Protein AF-A0A6B2TJT0-F1 (afdb_monomer)

Secondary structure (DSSP, 8-state):
-HHHHHHHHHHHHHHHHHHHHHHHHHHHHHHHTHHHHHHTT--TTSPPTTT--S--SS---PPTT---HHHHHHHHHHH-

Mean predicted aligned error: 4.2 Å

Radius of gyration: 19.79 Å; Cα contacts (8 Å, |Δi|>4): 52; chains: 1; bounding box: 42×15×58 Å

Structure (mmCIF, N/CA/C/O backbone):
data_AF-A0A6B2TJT0-F1
#
_entry.id   AF-A0A6B2TJT0-F1
#
loop_
_atom_site.group_PDB
_atom_site.id
_atom_site.type_symbol
_atom_site.label_atom_id
_atom_site.label_alt_id
_atom_site.label_comp_id
_atom_site.label_asym_id
_atom_site.label_entity_id
_atom_site.label_seq_id
_atom_site.pdbx_PDB_ins_code
_atom_site.Cartn_x
_atom_site.Cartn_y
_atom_site.Cartn_z
_atom_site.occupancy
_atom_site.B_iso_or_equiv
_atom_site.auth_seq_id
_atom_site.auth_comp_id
_atom_site.auth_asym_id
_atom_site.auth_atom_id
_atom_site.pdbx_PDB_model_num
ATOM 1 N N . ASP A 1 1 ? 21.757 -3.253 -34.266 1.00 89.69 1 ASP A N 1
ATOM 2 C CA . ASP A 1 1 ? 22.485 -1.977 -34.475 1.00 89.69 1 ASP A CA 1
ATOM 3 C C . ASP A 1 1 ? 22.793 -1.346 -33.104 1.00 89.69 1 ASP A C 1
ATOM 5 O O . ASP A 1 1 ? 22.100 -1.678 -32.150 1.00 89.69 1 ASP A O 1
ATOM 9 N N . VAL A 1 2 ? 23.826 -0.506 -32.946 1.00 94.75 2 VAL A N 1
ATOM 10 C CA . VAL A 1 2 ? 24.081 0.208 -31.672 1.00 94.75 2 VAL A CA 1
ATOM 11 C C . VAL A 1 2 ? 22.957 1.204 -31.372 1.00 94.75 2 VAL A C 1
ATOM 13 O O . VAL A 1 2 ? 22.571 1.329 -30.212 1.00 94.75 2 VAL A O 1
ATOM 16 N N . ALA A 1 3 ? 22.400 1.863 -32.392 1.00 95.56 3 ALA A N 1
ATOM 17 C CA . ALA A 1 3 ? 21.287 2.801 -32.222 1.00 95.56 3 ALA A CA 1
ATOM 18 C C . ALA A 1 3 ? 20.018 2.087 -31.722 1.00 95.56 3 ALA A C 1
ATOM 20 O O . ALA A 1 3 ? 19.443 2.466 -30.707 1.00 95.56 3 ALA A O 1
ATOM 21 N N . GLU A 1 4 ? 19.661 0.975 -32.361 1.00 95.69 4 GLU A N 1
ATOM 22 C CA . GLU A 1 4 ? 18.546 0.106 -31.957 1.00 95.69 4 GLU A CA 1
ATOM 23 C C . GLU A 1 4 ? 18.712 -0.414 -30.516 1.00 95.69 4 GLU A C 1
ATOM 25 O O . GLU A 1 4 ? 17.780 -0.382 -29.713 1.00 95.69 4 GLU A O 1
ATOM 30 N N . ALA A 1 5 ? 19.927 -0.830 -30.137 1.00 95.88 5 ALA A N 1
ATOM 31 C CA . ALA A 1 5 ? 20.211 -1.264 -28.771 1.00 95.88 5 ALA A CA 1
ATOM 32 C C . ALA A 1 5 ? 20.053 -0.126 -27.742 1.00 95.88 5 ALA A C 1
ATOM 34 O O . ALA A 1 5 ? 19.596 -0.366 -26.622 1.00 95.88 5 ALA A O 1
ATOM 35 N N . GLN A 1 6 ? 20.410 1.110 -28.106 1.00 97.00 6 GLN A N 1
ATOM 36 C CA . GLN A 1 6 ? 20.226 2.290 -27.257 1.00 97.00 6 GLN A CA 1
ATOM 37 C C . GLN A 1 6 ? 18.747 2.657 -27.092 1.00 97.00 6 GLN A C 1
ATOM 39 O O . GLN A 1 6 ? 18.322 2.947 -25.972 1.00 97.00 6 GLN A O 1
ATOM 44 N N . GLU A 1 7 ? 17.959 2.599 -28.166 1.00 97.25 7 GLU A N 1
ATOM 45 C CA . GLU A 1 7 ? 16.511 2.833 -28.128 1.00 97.25 7 GLU A CA 1
ATOM 46 C C . GLU A 1 7 ? 15.803 1.803 -27.243 1.00 97.25 7 GLU A C 1
ATOM 48 O O . GLU A 1 7 ? 15.020 2.168 -26.365 1.00 97.25 7 GLU A O 1
ATOM 53 N N . HIS A 1 8 ? 16.147 0.522 -27.389 1.00 96.81 8 HIS A N 1
ATOM 54 C CA . HIS A 1 8 ? 15.589 -0.543 -26.554 1.00 96.81 8 HIS A CA 1
ATOM 55 C C . HIS A 1 8 ? 15.948 -0.357 -25.074 1.00 96.81 8 HIS A C 1
ATOM 57 O O . HIS A 1 8 ? 15.100 -0.537 -24.200 1.00 96.81 8 HIS A O 1
ATOM 63 N N . ALA A 1 9 ? 17.190 0.037 -24.775 1.00 97.00 9 ALA A N 1
ATOM 64 C CA . ALA A 1 9 ? 17.6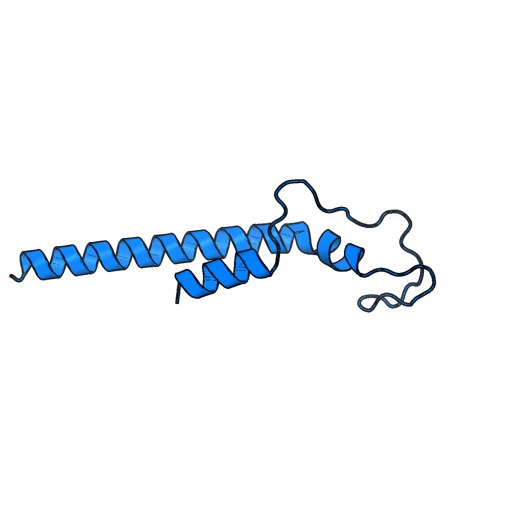19 0.306 -23.405 1.00 97.00 9 ALA A CA 1
ATOM 65 C C . ALA A 1 9 ? 16.891 1.514 -22.789 1.00 97.00 9 ALA A C 1
ATOM 67 O O . ALA A 1 9 ? 16.555 1.490 -21.602 1.00 97.00 9 ALA A O 1
ATOM 68 N N . LEU A 1 10 ? 16.634 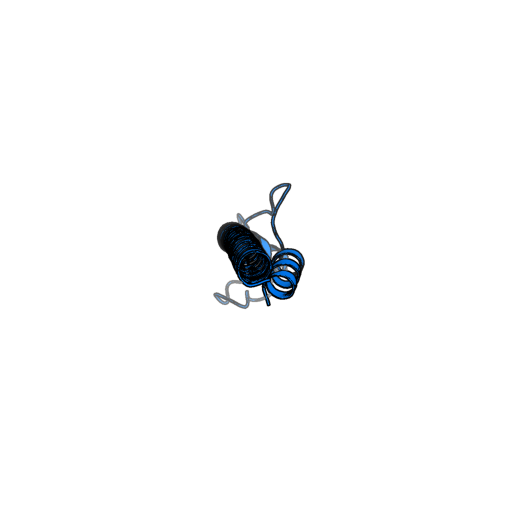2.562 -23.579 1.00 97.88 10 LEU A N 1
ATOM 69 C CA . LEU A 1 10 ? 15.856 3.719 -23.143 1.00 97.88 10 LEU A CA 1
ATOM 70 C C . LEU A 1 10 ? 14.406 3.326 -22.841 1.00 97.88 10 LEU A C 1
ATOM 72 O O . LEU A 1 10 ? 13.941 3.580 -21.731 1.00 97.88 10 LEU A O 1
ATOM 76 N N . ALA A 1 11 ? 13.738 2.639 -23.770 1.00 97.56 11 ALA A N 1
ATOM 77 C CA . ALA A 1 11 ? 12.353 2.204 -23.607 1.00 97.56 11 ALA A CA 1
ATOM 78 C C . ALA A 1 11 ? 12.179 1.268 -22.398 1.00 97.56 11 ALA A C 1
ATOM 80 O O . ALA A 1 11 ? 11.247 1.424 -21.606 1.00 97.56 11 ALA A O 1
ATOM 81 N N . ALA A 1 12 ? 13.114 0.332 -22.195 1.00 96.38 12 ALA A N 1
ATOM 82 C CA . ALA A 1 12 ? 13.107 -0.547 -21.028 1.00 96.38 12 ALA A CA 1
ATOM 83 C C . ALA A 1 12 ? 13.234 0.242 -19.714 1.00 96.38 12 ALA A C 1
ATOM 85 O O . ALA A 1 12 ? 12.526 -0.040 -18.745 1.00 96.38 12 ALA A O 1
ATOM 86 N N . ARG A 1 13 ? 14.100 1.265 -19.678 1.00 97.00 13 ARG A N 1
ATOM 87 C CA . ARG A 1 13 ? 14.262 2.131 -18.504 1.00 97.00 13 ARG A CA 1
ATOM 88 C C . ARG A 1 13 ? 13.008 2.956 -18.225 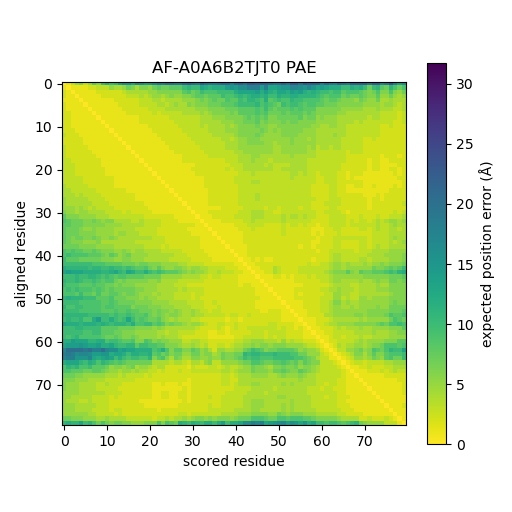1.00 97.00 13 ARG A C 1
ATOM 90 O O . ARG A 1 13 ? 12.617 3.072 -17.068 1.00 97.00 13 ARG A O 1
ATOM 97 N N . GLU A 1 14 ? 12.386 3.520 -19.254 1.00 97.94 14 GLU A N 1
ATOM 98 C CA . GLU A 1 14 ? 11.146 4.292 -19.120 1.00 97.94 14 GLU A CA 1
ATOM 99 C C . GLU A 1 14 ? 10.006 3.423 -18.586 1.00 97.94 14 GLU A C 1
ATOM 101 O O . GLU A 1 14 ? 9.355 3.799 -17.611 1.00 97.94 14 GLU A O 1
ATOM 106 N N . SER A 1 15 ? 9.837 2.219 -19.139 1.00 96.88 15 SER A N 1
ATOM 107 C CA . SER A 1 15 ? 8.843 1.257 -18.656 1.00 96.88 15 SER A CA 1
ATOM 108 C C . SER A 1 15 ? 9.087 0.858 -17.199 1.00 96.88 15 SER A C 1
ATOM 110 O O . SER A 1 15 ? 8.141 0.786 -16.414 1.00 96.88 15 SER A O 1
ATOM 112 N N . ALA A 1 16 ? 10.344 0.617 -16.812 1.00 95.81 16 ALA A N 1
ATOM 113 C CA . ALA A 1 16 ? 10.691 0.253 -15.440 1.00 95.81 16 ALA A CA 1
ATOM 114 C C . ALA A 1 16 ? 10.405 1.393 -14.448 1.00 95.81 16 ALA A C 1
ATOM 116 O O . ALA A 1 16 ? 9.877 1.151 -13.359 1.00 95.81 16 ALA A O 1
ATOM 117 N N . THR A 1 17 ? 10.717 2.638 -14.825 1.00 97.88 17 THR A N 1
ATOM 118 C CA . THR A 1 17 ? 10.404 3.824 -14.017 1.00 97.88 17 THR A CA 1
ATOM 119 C C . THR A 1 17 ? 8.896 4.005 -13.865 1.00 97.88 17 THR A C 1
ATOM 121 O O . THR A 1 17 ? 8.426 4.147 -12.739 1.00 97.88 17 THR A O 1
ATOM 124 N N . ALA A 1 18 ? 8.131 3.911 -14.955 1.00 97.88 18 ALA A N 1
ATOM 125 C CA . ALA A 1 18 ? 6.677 4.063 -14.920 1.00 97.88 18 ALA A CA 1
ATOM 126 C C . ALA A 1 18 ? 5.999 2.994 -14.041 1.00 97.88 18 ALA A C 1
ATOM 128 O O . ALA A 1 18 ? 5.128 3.311 -13.229 1.00 97.88 18 ALA A O 1
ATOM 129 N N . ALA A 1 19 ? 6.434 1.732 -14.139 1.00 97.19 19 ALA A N 1
ATOM 130 C CA . ALA A 1 19 ? 5.921 0.654 -13.293 1.00 97.19 19 ALA A CA 1
ATOM 131 C C . ALA A 1 19 ? 6.233 0.892 -11.805 1.00 97.19 19 ALA A C 1
ATOM 133 O O . ALA A 1 19 ? 5.377 0.687 -10.941 1.00 97.19 19 ALA A O 1
ATOM 134 N N . ARG A 1 20 ? 7.441 1.388 -11.500 1.00 97.88 20 ARG A N 1
ATOM 135 C CA . ARG A 1 20 ? 7.838 1.749 -10.134 1.00 97.88 20 ARG A CA 1
ATOM 136 C C . ARG A 1 20 ? 6.989 2.886 -9.573 1.00 97.88 20 ARG A C 1
ATOM 138 O O . ARG A 1 20 ? 6.544 2.794 -8.432 1.00 97.88 20 ARG A O 1
ATOM 145 N N . GLU A 1 21 ? 6.789 3.952 -10.341 1.00 98.31 21 GLU A N 1
ATOM 146 C CA . GLU A 1 21 ? 5.974 5.104 -9.937 1.00 98.31 21 GLU A CA 1
ATOM 147 C C . GLU A 1 21 ? 4.531 4.686 -9.659 1.00 98.31 21 GLU A C 1
ATOM 149 O O . GLU A 1 21 ? 3.972 5.049 -8.624 1.00 98.31 21 GLU A O 1
ATOM 154 N N . HIS A 1 22 ? 3.961 3.848 -10.526 1.00 97.62 22 HIS A N 1
ATOM 155 C CA . HIS A 1 22 ? 2.619 3.316 -10.335 1.00 97.62 22 HIS A CA 1
ATOM 156 C C . HIS A 1 22 ? 2.494 2.488 -9.048 1.00 97.62 22 HIS A C 1
ATOM 158 O O . HIS A 1 22 ? 1.574 2.708 -8.258 1.00 97.62 22 HIS A O 1
ATOM 164 N N . TRP A 1 23 ? 3.443 1.581 -8.791 1.00 98.06 23 TRP A N 1
ATOM 165 C CA . TRP A 1 23 ? 3.466 0.810 -7.547 1.00 98.06 23 TRP A CA 1
ATOM 166 C C . TRP A 1 23 ? 3.576 1.710 -6.308 1.00 98.06 23 TRP A C 1
ATOM 168 O O . TRP A 1 23 ? 2.841 1.514 -5.339 1.00 98.06 23 TRP A O 1
ATOM 178 N N . LEU A 1 24 ? 4.457 2.714 -6.335 1.00 98.00 24 LEU A N 1
ATOM 179 C CA . LEU A 1 24 ? 4.623 3.641 -5.214 1.00 98.00 24 LEU A CA 1
ATOM 180 C C . LEU A 1 24 ? 3.353 4.460 -4.949 1.00 98.00 24 LEU A C 1
ATOM 182 O O . LEU A 1 24 ? 2.979 4.609 -3.787 1.00 98.00 24 LEU A O 1
ATOM 186 N N . ALA A 1 25 ? 2.664 4.918 -5.997 1.00 96.69 25 ALA A N 1
ATOM 187 C CA . ALA A 1 25 ? 1.402 5.643 -5.863 1.00 96.69 25 ALA A CA 1
ATOM 188 C C . ALA A 1 25 ? 0.308 4.778 -5.213 1.00 96.69 25 ALA A C 1
ATOM 190 O O . AL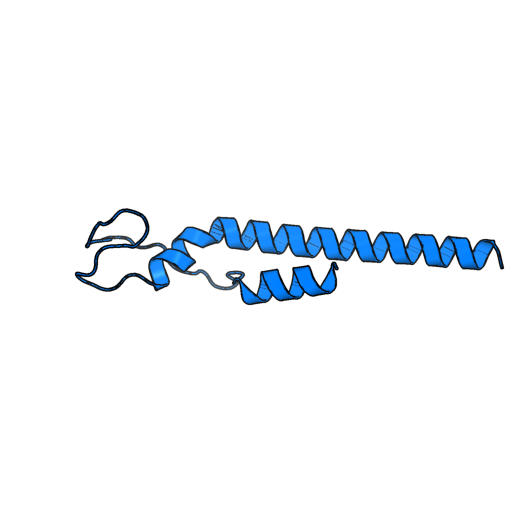A A 1 25 ? -0.376 5.221 -4.290 1.00 96.69 25 ALA A O 1
ATOM 191 N N . LEU A 1 26 ? 0.177 3.516 -5.636 1.00 96.62 26 LEU A N 1
ATOM 192 C CA . LEU A 1 26 ? -0.782 2.581 -5.041 1.00 96.62 26 LEU A CA 1
ATOM 193 C C . LEU A 1 26 ? -0.443 2.260 -3.584 1.00 96.62 26 LEU A C 1
ATOM 195 O O . LEU A 1 26 ? -1.330 2.230 -2.729 1.00 96.62 26 LEU A O 1
ATOM 199 N N . LYS A 1 27 ? 0.843 2.076 -3.280 1.00 96.38 27 LYS A N 1
ATOM 200 C CA . LYS A 1 27 ? 1.315 1.867 -1.912 1.00 96.38 27 LYS A CA 1
ATOM 201 C C . LYS A 1 27 ? 0.984 3.056 -1.012 1.00 96.38 27 LYS A C 1
ATOM 203 O O . LYS A 1 27 ? 0.497 2.859 0.099 1.00 96.38 27 LYS A O 1
ATOM 208 N N . GLU A 1 28 ? 1.224 4.280 -1.475 1.00 95.75 28 GLU A N 1
ATOM 209 C CA . GLU A 1 28 ? 0.883 5.494 -0.729 1.00 95.75 28 GLU A CA 1
ATOM 210 C C . GLU A 1 28 ? -0.627 5.591 -0.484 1.00 95.75 28 GLU A C 1
ATOM 212 O O . GLU A 1 28 ? -1.053 5.734 0.663 1.00 95.75 28 GLU A O 1
ATOM 217 N N . GLN A 1 29 ? -1.443 5.398 -1.525 1.00 93.94 29 GLN A N 1
ATOM 218 C CA . GLN A 1 29 ? -2.902 5.426 -1.413 1.00 93.94 29 GLN A CA 1
ATOM 219 C C . GLN A 1 29 ? -3.427 4.389 -0.410 1.00 93.94 29 GLN A C 1
ATOM 221 O O . GLN A 1 29 ? -4.328 4.680 0.385 1.00 93.94 29 GLN A O 1
ATOM 226 N N . ARG A 1 30 ? -2.840 3.189 -0.402 1.00 94.31 30 ARG A N 1
ATOM 227 C CA . ARG A 1 30 ? -3.170 2.148 0.570 1.00 94.31 30 ARG A CA 1
ATOM 228 C C . ARG A 1 30 ? -2.799 2.557 1.994 1.00 94.31 30 ARG A C 1
ATOM 230 O O . ARG A 1 30 ? -3.615 2.400 2.901 1.00 94.31 30 ARG A O 1
ATOM 237 N N . LEU A 1 31 ? -1.600 3.108 2.200 1.00 93.75 31 LEU A N 1
ATOM 238 C CA . LEU A 1 31 ? -1.150 3.580 3.514 1.00 93.75 31 LEU A CA 1
ATOM 239 C C . LEU A 1 31 ? -2.056 4.690 4.056 1.00 93.75 31 LEU A C 1
ATOM 241 O O . LEU A 1 31 ? -2.408 4.658 5.234 1.00 93.75 31 LEU A O 1
ATOM 245 N N . THR A 1 32 ? -2.518 5.612 3.209 1.00 91.62 32 THR A N 1
ATOM 246 C CA . THR A 1 32 ? 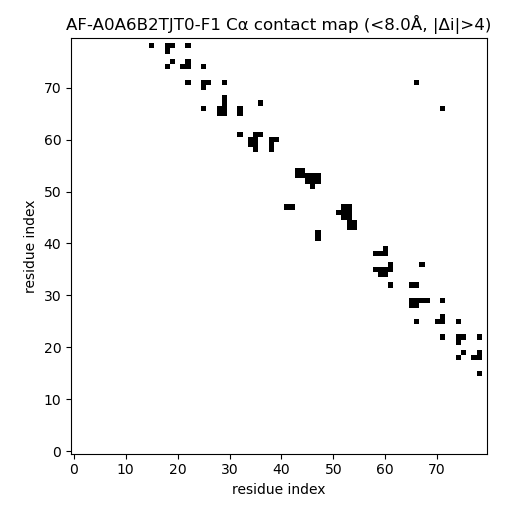-3.520 6.619 3.598 1.00 91.62 32 THR A CA 1
ATOM 247 C C . THR A 1 32 ? -4.856 5.980 4.005 1.00 91.62 32 THR A C 1
ATOM 249 O O . THR A 1 32 ? -5.548 6.494 4.882 1.00 91.62 32 THR A O 1
ATOM 252 N N . GLY A 1 33 ? -5.214 4.834 3.418 1.00 90.94 33 GLY A N 1
ATOM 253 C CA . GLY A 1 33 ? -6.427 4.073 3.730 1.00 90.94 33 GLY A CA 1
ATOM 254 C C . GLY A 1 33 ? -6.280 2.987 4.805 1.00 90.94 33 GLY A C 1
ATOM 255 O O . GLY A 1 33 ? -7.249 2.269 5.062 1.00 90.94 33 GLY A O 1
ATOM 256 N N . ILE A 1 34 ? -5.113 2.837 5.443 1.00 92.69 34 ILE A N 1
ATOM 257 C CA . ILE A 1 34 ? -4.815 1.673 6.297 1.00 92.69 34 ILE A CA 1
ATOM 258 C C . ILE A 1 34 ? -5.732 1.576 7.520 1.00 92.69 34 ILE A C 1
ATOM 260 O O . ILE A 1 34 ? -6.111 0.481 7.929 1.00 92.69 34 ILE A O 1
ATOM 264 N N . ALA A 1 35 ? -6.158 2.715 8.074 1.00 92.94 35 ALA A N 1
ATOM 265 C CA . ALA A 1 35 ? -7.075 2.740 9.210 1.00 92.94 35 ALA A CA 1
ATOM 266 C C . ALA A 1 35 ? -8.414 2.064 8.872 1.00 92.94 35 ALA A C 1
ATOM 268 O O . ALA A 1 35 ? -8.966 1.350 9.703 1.00 92.94 35 ALA A O 1
ATOM 269 N N . ALA A 1 36 ? -8.911 2.243 7.644 1.00 93.06 36 ALA A N 1
ATOM 270 C CA . ALA A 1 36 ? -10.132 1.599 7.174 1.00 93.06 36 ALA A CA 1
ATOM 271 C C . ALA A 1 36 ? -9.941 0.101 6.873 1.00 93.06 36 ALA A C 1
ATOM 273 O O . ALA A 1 36 ? -10.885 -0.671 7.029 1.00 93.06 36 ALA A O 1
ATOM 274 N N . GLU A 1 37 ? -8.738 -0.333 6.469 1.00 92.06 37 GLU A N 1
ATOM 275 C CA . GLU A 1 37 ? -8.412 -1.768 6.391 1.00 92.06 37 GLU A CA 1
ATOM 276 C C . GLU A 1 37 ? -8.439 -2.414 7.777 1.00 92.06 37 GLU A C 1
ATOM 278 O O . GLU A 1 37 ? -9.082 -3.443 7.957 1.00 92.06 37 GLU A O 1
ATOM 283 N N . LEU A 1 38 ? -7.779 -1.795 8.758 1.00 93.00 38 LEU A N 1
ATOM 284 C CA . LEU A 1 38 ? -7.724 -2.302 10.129 1.00 93.00 38 LEU A CA 1
ATOM 285 C C . LEU A 1 38 ? -9.115 -2.330 10.769 1.00 93.00 38 LEU A C 1
ATOM 287 O O . LEU A 1 38 ? -9.493 -3.324 11.383 1.00 93.00 38 LEU A O 1
ATOM 291 N N . ALA A 1 39 ? -9.897 -1.268 10.574 1.00 94.06 39 ALA A N 1
ATOM 292 C CA . ALA A 1 39 ? -11.254 -1.162 11.093 1.00 94.06 39 ALA A CA 1
ATOM 293 C C . ALA A 1 39 ? -12.200 -2.248 10.551 1.00 94.06 39 ALA A C 1
ATOM 295 O O . ALA A 1 39 ? -13.109 -2.665 11.262 1.00 94.06 39 ALA A O 1
ATOM 296 N N . ALA A 1 40 ? -11.980 -2.741 9.327 1.00 92.06 40 ALA A N 1
ATOM 297 C CA . ALA A 1 40 ? -12.782 -3.817 8.740 1.00 92.06 40 ALA A CA 1
ATOM 298 C C . ALA A 1 40 ? -12.603 -5.178 9.442 1.00 92.06 40 ALA A C 1
ATOM 300 O O . ALA A 1 40 ? -13.373 -6.099 9.178 1.00 92.06 40 ALA A O 1
ATOM 301 N N . HIS A 1 41 ? -11.597 -5.307 10.310 1.00 92.44 41 HIS A N 1
ATOM 302 C CA . HIS A 1 41 ? -11.325 -6.504 11.107 1.00 92.44 41 HIS A CA 1
ATOM 303 C C . HIS A 1 41 ? -11.748 -6.366 12.576 1.00 92.44 41 HIS A C 1
ATOM 305 O O . HIS A 1 41 ? -11.440 -7.246 13.375 1.00 92.44 41 HIS A O 1
ATOM 311 N N . LEU A 1 42 ? -12.408 -5.268 12.953 1.00 94.50 42 LEU A N 1
ATOM 312 C CA . LEU A 1 42 ? -12.945 -5.112 14.301 1.00 94.50 42 LEU A CA 1
ATOM 313 C C . LEU A 1 42 ? -14.196 -5.981 14.476 1.00 94.50 42 LEU A C 1
ATOM 315 O O . LEU A 1 42 ? -15.094 -5.948 13.634 1.00 94.50 42 LEU A O 1
ATOM 319 N N . SER A 1 43 ? -14.260 -6.692 15.598 1.00 93.81 43 SER A N 1
ATOM 320 C CA . SER A 1 43 ? -15.445 -7.420 16.055 1.00 93.81 43 SER A CA 1
ATOM 321 C C . SER A 1 43 ? -15.925 -6.823 17.375 1.00 93.81 43 SER A C 1
ATOM 323 O O . SER A 1 43 ? -15.112 -6.508 18.248 1.00 93.81 43 SER 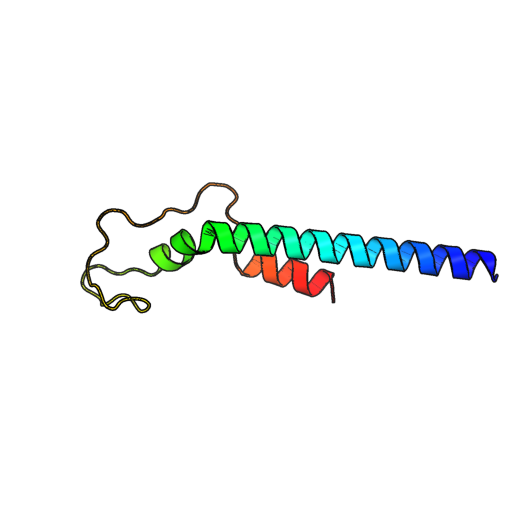A O 1
ATOM 325 N N . ASP A 1 44 ? -17.238 -6.697 17.546 1.00 90.81 44 ASP A N 1
ATOM 326 C CA . ASP A 1 44 ? -17.817 -6.156 18.776 1.00 90.81 44 ASP A CA 1
ATOM 327 C C . ASP A 1 44 ? -17.445 -7.018 19.991 1.00 90.81 44 ASP A C 1
ATOM 329 O O . ASP A 1 44 ? -17.648 -8.233 20.003 1.00 90.81 44 ASP A O 1
ATOM 333 N N . GLY A 1 45 ? -16.903 -6.378 21.031 1.00 91.81 45 GLY A N 1
ATOM 334 C CA . GLY A 1 45 ? -16.510 -7.046 22.273 1.00 91.81 45 GLY A CA 1
ATOM 335 C C . GLY A 1 45 ? -15.185 -7.817 22.209 1.00 91.81 45 GLY A C 1
ATOM 336 O O . GLY A 1 45 ? -14.711 -8.257 23.256 1.00 91.81 45 GLY A O 1
ATOM 337 N N . GLU A 1 46 ? -14.550 -7.945 21.039 1.00 96.56 46 GLU A N 1
ATOM 338 C CA . GLU A 1 46 ? -13.216 -8.544 20.918 1.00 96.56 46 GLU A CA 1
ATOM 339 C C . GLU A 1 46 ? -12.113 -7.478 21.052 1.00 96.56 46 GLU A C 1
ATOM 341 O O . GLU A 1 46 ? -12.265 -6.351 20.570 1.00 96.56 46 GLU A O 1
ATOM 346 N N . PRO A 1 47 ? -10.977 -7.796 21.700 1.00 96.56 47 PRO A N 1
ATOM 347 C CA . PRO A 1 47 ? -9.871 -6.856 21.819 1.00 96.56 47 PRO A CA 1
ATOM 348 C C . PRO A 1 47 ? -9.219 -6.603 20.454 1.00 96.56 47 PRO A C 1
ATOM 350 O O . PRO A 1 47 ? -8.764 -7.524 19.776 1.00 96.56 47 PRO A O 1
ATOM 353 N N . CYS A 1 48 ? -9.107 -5.332 20.070 1.00 96.38 48 CYS A N 1
ATOM 354 C CA . CYS A 1 48 ? -8.408 -4.923 18.856 1.00 96.38 48 CYS A CA 1
ATOM 355 C C . CYS A 1 48 ? -6.936 -5.360 18.877 1.00 96.38 48 CYS A C 1
ATOM 357 O O . CYS A 1 48 ? -6.202 -5.057 19.816 1.00 96.38 48 CYS A O 1
ATOM 359 N N . ALA A 1 49 ? -6.468 -5.989 17.797 1.00 93.62 49 ALA A N 1
ATOM 360 C CA . ALA A 1 49 ? -5.097 -6.496 17.685 1.00 93.62 49 ALA A CA 1
ATOM 361 C C . ALA A 1 49 ? -4.001 -5.406 17.726 1.00 93.62 49 ALA A C 1
ATOM 363 O O . ALA A 1 49 ? -2.829 -5.727 17.902 1.00 93.62 49 ALA A O 1
ATOM 364 N N . VAL A 1 50 ? -4.361 -4.128 17.549 1.00 94.94 50 VAL A N 1
ATOM 365 C CA . VAL A 1 50 ? -3.411 -3.001 17.540 1.00 94.94 50 VAL A CA 1
ATOM 366 C C . VAL A 1 50 ? -3.274 -2.355 18.919 1.00 94.94 50 VAL A C 1
ATOM 368 O O . VAL A 1 50 ? -2.160 -2.087 19.358 1.00 94.94 50 VAL A O 1
ATOM 371 N N . CYS A 1 51 ? -4.391 -2.079 19.598 1.00 96.00 51 CYS A N 1
ATOM 372 C CA . CYS A 1 51 ? -4.404 -1.311 20.850 1.00 96.00 51 CYS A CA 1
ATOM 373 C C . CYS A 1 51 ? -5.016 -2.053 22.050 1.00 96.00 51 CYS A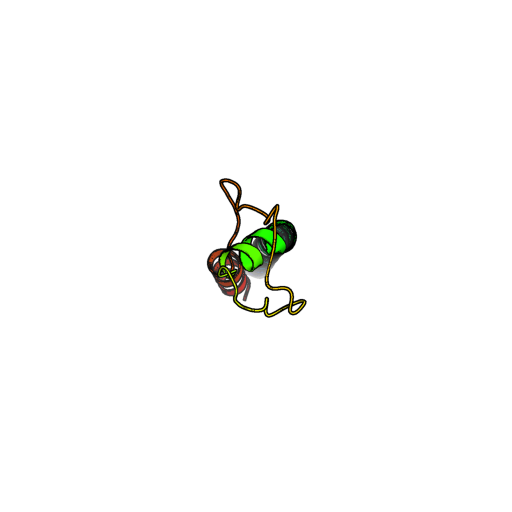 C 1
ATOM 375 O O . CYS A 1 51 ? -4.889 -1.579 23.174 1.00 96.00 51 CYS A O 1
ATOM 377 N N . GLY A 1 52 ? -5.691 -3.186 21.833 1.00 95.88 52 GLY A N 1
ATOM 378 C CA . GLY A 1 52 ? -6.347 -3.987 22.871 1.00 95.88 52 GLY A CA 1
ATOM 379 C C . GLY A 1 52 ? -7.739 -3.509 23.306 1.00 95.88 52 GLY A C 1
ATOM 380 O O . GLY A 1 52 ? -8.383 -4.200 24.090 1.00 95.88 52 GLY A O 1
ATOM 381 N N . ALA A 1 53 ? -8.231 -2.366 22.816 1.00 95.81 53 ALA A N 1
ATOM 382 C CA . ALA A 1 53 ? -9.567 -1.868 23.155 1.00 95.81 53 ALA A CA 1
ATOM 383 C C . ALA A 1 53 ? -10.680 -2.715 22.512 1.00 95.81 53 ALA A C 1
ATOM 385 O O . ALA A 1 53 ? -10.534 -3.168 21.377 1.00 95.81 53 ALA A O 1
ATOM 386 N N . THR A 1 54 ? -11.802 -2.869 23.217 1.00 95.88 54 THR A N 1
ATOM 387 C CA . THR A 1 54 ? -12.994 -3.611 22.758 1.00 95.88 54 THR A CA 1
ATOM 388 C C . THR A 1 54 ? -14.036 -2.731 22.065 1.00 95.88 54 THR A C 1
ATOM 390 O O . THR A 1 54 ? -15.010 -3.246 21.527 1.00 95.88 54 THR A O 1
ATOM 393 N N . GLU A 1 55 ? -13.860 -1.406 22.081 1.00 94.06 55 GLU A N 1
ATOM 394 C CA . GLU A 1 55 ? -14.818 -0.445 21.528 1.00 94.06 55 GLU A CA 1
ATOM 395 C C . GLU A 1 55 ? -14.133 0.565 20.604 1.00 94.06 55 GLU A C 1
ATOM 397 O O . GLU A 1 55 ? -13.087 1.125 20.932 1.00 94.06 55 GLU A O 1
ATOM 402 N N . HIS A 1 56 ? -14.761 0.820 19.452 1.00 93.81 56 HIS A N 1
ATOM 403 C CA . HIS A 1 56 ? -14.363 1.843 18.484 1.00 93.81 56 HIS A CA 1
ATOM 404 C C . HIS A 1 56 ? -15.624 2.593 18.025 1.00 93.81 56 HIS A C 1
ATOM 406 O O . HIS A 1 56 ? -16.260 2.168 17.065 1.00 93.81 56 HIS A O 1
ATOM 412 N N . PRO A 1 57 ? -16.025 3.697 18.683 1.00 93.06 57 PRO A N 1
ATOM 413 C CA . PRO A 1 57 ? -17.308 4.362 18.414 1.00 93.06 57 PRO A CA 1
ATOM 414 C C . PRO A 1 57 ? -17.389 5.047 17.038 1.00 93.06 57 PRO A C 1
ATOM 416 O O . PRO A 1 57 ? -18.479 5.326 16.544 1.00 93.06 57 PRO A O 1
ATOM 419 N N . ALA A 1 58 ? -16.247 5.322 16.405 1.00 92.94 58 ALA A N 1
ATOM 420 C CA . ALA A 1 58 ? -16.163 5.928 15.077 1.00 92.94 58 ALA A CA 1
ATOM 421 C C . ALA A 1 58 ? -15.049 5.259 14.248 1.00 92.94 58 ALA A C 1
ATOM 423 O O . ALA A 1 58 ? -13.997 5.863 14.023 1.00 92.94 58 ALA A O 1
ATOM 424 N N . PRO A 1 59 ? -15.235 3.997 13.823 1.00 93.12 59 PRO A N 1
ATOM 425 C CA . PRO A 1 59 ? -14.226 3.284 13.058 1.00 93.12 59 PRO A CA 1
ATOM 426 C C . PRO A 1 59 ? -14.087 3.904 11.662 1.00 93.12 59 PRO A C 1
ATOM 428 O O . PRO A 1 59 ? -15.068 4.344 11.050 1.00 93.12 59 PRO A O 1
ATOM 431 N N . ALA A 1 60 ? -12.858 3.936 11.146 1.00 93.50 60 ALA A N 1
ATOM 432 C CA . ALA A 1 60 ? -12.589 4.419 9.797 1.00 93.50 60 ALA A CA 1
ATOM 433 C C . ALA A 1 60 ? -13.310 3.549 8.754 1.00 93.50 60 ALA A C 1
ATOM 435 O O . ALA A 1 60 ? -13.412 2.332 8.900 1.00 93.50 60 ALA A O 1
ATOM 436 N N . ARG A 1 61 ? -13.804 4.170 7.678 1.00 89.31 61 ARG A N 1
ATOM 437 C CA . ARG A 1 61 ? -14.551 3.485 6.614 1.00 89.31 61 ARG A CA 1
ATOM 438 C C . ARG A 1 61 ? -13.790 3.541 5.301 1.00 89.31 61 ARG A C 1
ATOM 440 O O . ARG A 1 61 ? -13.193 4.566 4.975 1.00 89.31 61 ARG A O 1
ATOM 447 N N . LYS A 1 62 ? -13.851 2.455 4.528 1.00 85.31 62 LYS A N 1
ATOM 448 C CA . LYS A 1 62 ? -13.341 2.450 3.155 1.00 85.31 62 LYS A CA 1
ATOM 449 C C . LYS A 1 62 ? -14.172 3.420 2.317 1.00 85.31 62 LYS A C 1
ATOM 451 O O . LYS A 1 62 ? -15.401 3.406 2.382 1.00 85.31 62 LYS A O 1
ATOM 456 N N . VAL A 1 63 ? -13.495 4.250 1.535 1.00 82.44 63 VAL A N 1
ATOM 457 C CA . VAL A 1 63 ? -14.118 5.096 0.512 1.00 82.44 63 VAL A CA 1
ATOM 458 C C . VAL A 1 63 ? -14.096 4.375 -0.835 1.00 82.44 63 VAL A C 1
ATOM 460 O O . VAL A 1 63 ? -13.300 3.456 -1.041 1.00 82.44 63 VAL A O 1
ATOM 463 N N . ALA A 1 64 ? -14.975 4.771 -1.756 1.00 76.88 64 ALA A N 1
ATOM 464 C CA . ALA A 1 64 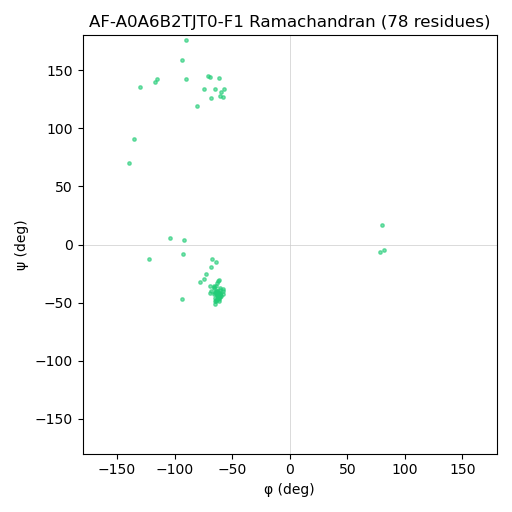? -14.946 4.251 -3.120 1.00 76.88 64 ALA A CA 1
ATOM 465 C C . ALA A 1 64 ? -13.567 4.510 -3.756 1.00 76.88 64 ALA A C 1
ATOM 467 O O . ALA A 1 64 ? -13.027 5.608 -3.634 1.00 76.88 64 ALA A O 1
ATOM 468 N N . GLY A 1 65 ? -12.993 3.492 -4.404 1.00 77.50 65 GLY A N 1
ATOM 469 C CA . GLY A 1 65 ? -11.639 3.567 -4.965 1.00 77.50 65 GLY A CA 1
ATOM 470 C C . GLY A 1 65 ? -10.509 3.355 -3.951 1.00 77.50 65 GLY A C 1
ATOM 471 O O . GLY A 1 65 ? -9.371 3.713 -4.237 1.00 77.50 65 GLY A O 1
ATOM 472 N N . HIS A 1 66 ? -10.794 2.798 -2.768 1.00 85.88 66 HIS A N 1
ATOM 473 C CA . HIS A 1 66 ? -9.751 2.344 -1.842 1.00 85.88 66 HIS A CA 1
ATOM 474 C C . HIS A 1 66 ? -8.853 1.299 -2.523 1.00 85.88 66 HIS A C 1
ATOM 476 O O . HIS A 1 66 ? -9.348 0.314 -3.069 1.00 85.88 66 HIS A O 1
ATOM 482 N N . VAL A 1 67 ? -7.541 1.541 -2.499 1.00 90.25 67 VAL A N 1
ATOM 483 C CA . VAL A 1 67 ? -6.538 0.579 -2.961 1.00 90.25 67 VAL A CA 1
ATOM 484 C C . VAL A 1 67 ? -6.317 -0.421 -1.850 1.00 90.25 67 VAL A C 1
ATOM 486 O O . VAL A 1 67 ? -5.906 -0.044 -0.753 1.00 90.25 67 VAL A O 1
ATOM 489 N N . ASP A 1 68 ? -6.596 -1.683 -2.142 1.00 90.12 68 ASP A N 1
ATOM 490 C CA . ASP A 1 68 ? -6.331 -2.772 -1.223 1.00 90.12 68 ASP A CA 1
ATOM 491 C C . ASP A 1 68 ? -4.926 -3.356 -1.420 1.00 90.12 68 ASP A C 1
ATOM 493 O O . ASP A 1 68 ? -4.150 -2.990 -2.308 1.00 90.12 68 ASP A O 1
ATOM 497 N N . ARG A 1 69 ? -4.594 -4.298 -0.541 1.00 90.88 69 ARG A N 1
ATOM 498 C CA . ARG A 1 69 ? -3.326 -5.023 -0.573 1.00 90.88 69 ARG A CA 1
ATOM 499 C C . ARG A 1 69 ? -3.097 -5.761 -1.889 1.00 90.88 69 ARG A C 1
ATOM 501 O O . ARG A 1 69 ? -1.969 -5.793 -2.361 1.00 90.88 69 ARG A O 1
ATOM 508 N N . GLN A 1 70 ? -4.145 -6.336 -2.474 1.00 93.19 70 GLN A N 1
ATOM 509 C CA . GLN A 1 70 ? -4.027 -7.122 -3.697 1.00 93.19 70 GLN A CA 1
ATOM 510 C C . GLN A 1 70 ? -3.658 -6.231 -4.889 1.00 93.19 70 GLN A C 1
ATOM 512 O O . GLN A 1 70 ? -2.813 -6.609 -5.699 1.00 93.19 70 GLN A O 1
ATOM 517 N N . ALA A 1 71 ? -4.242 -5.035 -4.979 1.00 94.00 71 ALA A N 1
ATOM 518 C CA . ALA A 1 71 ? -3.876 -4.046 -5.986 1.00 94.00 71 ALA A CA 1
ATOM 519 C C . ALA A 1 71 ? -2.417 -3.573 -5.837 1.00 94.00 71 ALA A C 1
ATOM 521 O O . ALA A 1 71 ? -1.696 -3.507 -6.834 1.00 94.00 71 ALA A O 1
ATOM 522 N N . GLU A 1 72 ? -1.946 -3.308 -4.610 1.00 96.19 72 GLU A N 1
ATOM 523 C CA . GLU A 1 72 ? -0.530 -2.981 -4.367 1.00 96.19 72 GLU A CA 1
ATOM 524 C C . GLU A 1 72 ? 0.397 -4.141 -4.780 1.00 96.19 72 GLU A C 1
ATOM 526 O O . GLU A 1 72 ? 1.409 -3.921 -5.448 1.00 96.19 72 GLU A O 1
ATOM 531 N N . GLU A 1 73 ? 0.055 -5.378 -4.410 1.00 95.88 73 GLU A N 1
ATOM 532 C CA . GLU A 1 73 ? 0.843 -6.577 -4.723 1.00 95.88 73 GLU A CA 1
ATOM 533 C C . 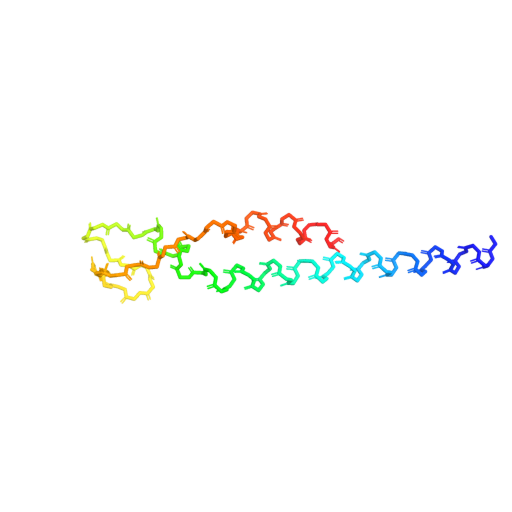GLU A 1 73 ? 0.923 -6.847 -6.230 1.00 95.88 73 GLU A C 1
ATOM 535 O O . GLU A 1 73 ? 1.997 -7.179 -6.736 1.00 95.88 73 GLU A O 1
ATOM 540 N N . ALA A 1 74 ? -0.174 -6.649 -6.965 1.00 95.88 74 ALA A N 1
ATOM 541 C CA . ALA A 1 74 ? -0.189 -6.772 -8.420 1.00 95.88 74 ALA A CA 1
ATOM 542 C C . ALA A 1 74 ? 0.736 -5.740 -9.088 1.00 95.88 74 ALA A C 1
ATOM 544 O O . ALA A 1 74 ? 1.501 -6.084 -9.990 1.00 95.88 74 ALA A O 1
ATOM 545 N N . ALA A 1 75 ? 0.728 -4.491 -8.615 1.00 95.81 75 ALA A N 1
ATOM 546 C CA . ALA A 1 75 ? 1.617 -3.454 -9.133 1.00 95.81 75 ALA A CA 1
ATOM 547 C C . ALA A 1 75 ? 3.088 -3.701 -8.770 1.00 95.81 75 ALA A C 1
ATOM 549 O O . ALA A 1 75 ? 3.976 -3.469 -9.590 1.00 95.81 75 ALA A O 1
ATOM 550 N N . LEU A 1 76 ? 3.357 -4.240 -7.577 1.00 96.38 76 LEU A N 1
ATOM 551 C CA . LEU A 1 76 ? 4.698 -4.676 -7.191 1.00 96.38 76 LEU A CA 1
ATOM 552 C C . LEU A 1 76 ? 5.206 -5.803 -8.097 1.00 96.38 76 LEU A C 1
ATOM 554 O O . LEU A 1 76 ? 6.374 -5.797 -8.477 1.00 96.38 76 LEU A O 1
ATOM 558 N N . ALA A 1 77 ? 4.345 -6.763 -8.442 1.00 95.94 77 ALA A N 1
ATOM 559 C CA . ALA A 1 77 ? 4.690 -7.847 -9.356 1.00 95.94 77 ALA A CA 1
ATOM 560 C C . ALA A 1 77 ? 4.965 -7.341 -10.781 1.00 95.94 77 ALA A C 1
ATOM 562 O O . ALA A 1 77 ? 5.859 -7.863 -11.429 1.00 95.94 77 ALA A O 1
ATOM 563 N N . ALA A 1 78 ? 4.249 -6.312 -11.245 1.00 92.44 78 ALA A N 1
ATOM 564 C CA . ALA A 1 78 ? 4.489 -5.690 -12.550 1.00 92.44 78 ALA A CA 1
ATOM 565 C C . ALA A 1 78 ? 5.770 -4.832 -12.601 1.00 92.44 78 ALA A C 1
ATOM 567 O O . ALA A 1 78 ? 6.326 -4.619 -13.675 1.00 92.44 78 ALA A O 1
ATOM 568 N N . HIS A 1 79 ? 6.224 -4.310 -11.458 1.00 89.88 79 HIS A N 1
ATOM 569 C CA . HIS A 1 79 ? 7.475 -3.555 -11.352 1.00 89.88 79 HIS A CA 1
ATOM 570 C C . HIS A 1 79 ? 8.728 -4.453 -11.324 1.00 89.88 79 HIS A C 1
ATOM 572 O O . HIS A 1 79 ? 9.791 -4.016 -11.770 1.00 89.88 79 HIS A O 1
ATOM 578 N N . ARG A 1 80 ? 8.619 -5.656 -10.751 1.00 85.25 80 ARG A N 1
ATOM 579 C CA . ARG A 1 80 ? 9.734 -6.592 -10.532 1.00 85.25 80 ARG A CA 1
ATOM 580 C C . ARG A 1 80 ? 10.105 -7.377 -11.782 1.00 85.25 80 ARG A C 1
ATOM 582 O O . ARG A 1 80 ? 11.323 -7.616 -11.932 1.00 85.25 80 ARG A O 1
#

Sequence (80 aa):
DVAEAQEHALAARESATAAREHWLALKEQRLTGIAAELAAHLSDGEPCAVCGATEHPAPARKVAGHVDRQAEEAALAAHR

Solvent-accessible surface area (backbone atoms only — not comparable to full-atom values): 4644 Å² total; per-residue (Å²): 106,74,67,59,52,51,52,51,53,48,53,52,50,52,52,46,50,54,30,44,52,53,23,52,51,39,45,51,52,24,61,76,42,41,61,22,58,58,41,72,71,67,49,89,76,41,60,36,97,87,79,55,50,45,77,68,97,77,63,50,68,76,56,92,88,66,49,50,71,67,61,31,50,53,31,47,62,70,43,107

pLDDT: mean 93.83, std 4.15, range [76.88, 98.31]

Foldseek 3Di:
DVVVVVVVVVVVVVQLVVLVVVLVVLVVLQVVCVQQVQLVPQDAQAQRPPHGDRDDPDGDHDDPPRRDPVNSVVSVVSND